Protein AF-A0A835BWL3-F1 (afdb_monomer)

Sequence (159 aa):
MEDWDNRQETSFDAGKELIVGREEIKKRMAYSIESMPEKIVILPIYGIGGIGKTTFARLLYNDTELKYYSPVWVYVSPRFDLCKIGNSIISQLSGKENEANNDIELIKRCLTKLLSGKKILIVLDDLWENNAIRLEDLKAMLGPGDSIKTIVLVTTRSE

Organism: NCBI:txid1010633

Mean predicted aligned error: 8.28 Å

Radius of gyration: 17.1 Å; Cα contacts (8 Å, |Δi|>4): 222; chains: 1; bounding box: 34×44×62 Å

Secondary structure (DSSP, 8-state):
-------------------TTTHHHHHHHHHHHHH---SEEEEEEE--TTS-HHHHHHHHHT-GGGTTSEEEEEE--SS--HHHHHHHHHHHHHTS--PPP--HHHHHHHHHHHHTTSEEEEEEES-----HHHHHHHHHHT--TT-SEEEEEEEES--

Nearest PDB structures (foldseek):
  6j5t-assembly1_G  TM=8.552E-01  e=1.806E-08  Arabidopsis thaliana
  8bv0-assembly2_C  TM=8.431E-01  e=1.605E-07  Solanum lycopersicum
  8xuq-assembly1_G  TM=7.602E-01  e=5.403E-07  Solanum lycopersicum
  2qby-assembly1_A  TM=6.676E-01  e=8.873E-04  Saccharolobus solfataricus
  1oft-assembly1_A  TM=3.923E-01  e=2.351E-02  Pseudomonas aeruginosa

Solvent-accessible surface area (backbone atoms only — not comparable to full-atom values): 9555 Å² total; per-residue (Å²): 135,86,87,87,86,76,80,79,78,78,80,74,74,90,64,84,80,81,58,84,83,48,57,64,57,48,53,52,48,54,52,52,60,70,71,46,88,61,42,61,45,79,44,80,41,58,44,67,88,89,74,48,50,68,57,50,52,50,52,54,74,71,27,78,91,50,65,78,36,54,75,40,82,41,79,42,55,87,70,80,50,70,41,61,52,47,44,53,50,48,26,64,77,68,76,40,95,66,83,83,57,84,52,59,67,61,45,33,58,50,42,40,64,70,40,39,76,31,38,36,33,37,34,39,39,55,47,75,82,78,56,64,68,63,52,48,50,50,51,60,51,66,42,48,75,60,28,65,31,37,39,36,40,32,23,26,68,61,133

pLDDT: mean 84.14, std 18.88, range [29.33, 98.06]

InterPro domains:
  IPR002182 NB-ARC [PF00931] (39-159)
  IPR027417 P-loop containing nucleoside triphosphate hydrolase [G3DSA:3.40.50.300] (5-159)
  IPR027417 P-loop containing nucleoside triphosphate hydrolase [SSF52540] (7-158)

Structure (mmCIF, N/CA/C/O backbone):
data_AF-A0A835BWL3-F1
#
_entry.id   AF-A0A835BWL3-F1
#
loop_
_atom_site.group_PDB
_atom_site.id
_atom_site.type_symbol
_atom_site.label_atom_id
_atom_site.label_alt_id
_atom_site.label_comp_id
_atom_site.label_asym_id
_atom_site.label_entity_id
_atom_site.label_seq_id
_atom_site.pdbx_PDB_ins_code
_atom_site.Cartn_x
_atom_site.Cartn_y
_atom_site.Cartn_z
_atom_site.occupancy
_atom_site.B_iso_or_equiv
_atom_site.auth_seq_id
_atom_site.auth_comp_id
_atom_site.auth_asym_id
_atom_site.auth_atom_id
_atom_site.pdbx_PDB_model_num
ATOM 1 N N . MET A 1 1 ? -17.928 -1.243 -45.353 1.00 36.25 1 MET A N 1
ATOM 2 C CA . MET A 1 1 ? -16.469 -1.418 -45.199 1.00 36.25 1 MET A CA 1
ATOM 3 C C . MET A 1 1 ? -16.230 -1.371 -43.706 1.00 36.25 1 MET A C 1
ATOM 5 O O . MET A 1 1 ? -16.707 -0.436 -43.083 1.00 36.25 1 MET A O 1
ATOM 9 N N . GLU A 1 2 ? -15.739 -2.481 -43.175 1.00 35.09 2 GLU A N 1
ATOM 10 C CA . GLU A 1 2 ? -16.223 -3.159 -41.964 1.00 35.09 2 GLU A CA 1
ATOM 11 C C . GLU A 1 2 ? -15.962 -2.471 -40.616 1.00 35.09 2 GLU A C 1
ATOM 13 O O . GLU A 1 2 ? -14.934 -1.827 -40.402 1.00 35.09 2 GLU A O 1
ATOM 18 N N . ASP A 1 3 ? -16.938 -2.690 -39.730 1.00 31.97 3 ASP A N 1
ATOM 19 C CA . ASP A 1 3 ? -17.020 -2.343 -38.315 1.00 31.97 3 ASP A CA 1
ATOM 20 C C . ASP A 1 3 ? -15.885 -2.957 -37.479 1.00 31.97 3 ASP A C 1
ATOM 22 O O . ASP A 1 3 ? -15.602 -4.151 -37.565 1.00 31.97 3 ASP A O 1
ATOM 26 N N . TRP A 1 4 ? -15.283 -2.146 -36.606 1.00 29.95 4 TRP A N 1
ATOM 27 C CA . TRP A 1 4 ? -14.336 -2.578 -35.567 1.00 29.95 4 TRP A CA 1
ATOM 28 C C . TRP A 1 4 ? -14.900 -2.320 -34.169 1.00 29.95 4 TRP A C 1
ATOM 30 O O . TRP A 1 4 ? -14.252 -1.708 -33.319 1.00 29.95 4 TRP A O 1
ATOM 40 N N . ASP A 1 5 ? -16.112 -2.816 -33.927 1.00 39.12 5 ASP A N 1
ATOM 41 C CA . ASP A 1 5 ? -16.672 -2.910 -32.583 1.00 39.12 5 ASP A CA 1
ATOM 42 C C . ASP A 1 5 ? -16.603 -4.367 -32.114 1.00 39.12 5 ASP A C 1
ATOM 44 O O . ASP A 1 5 ? -17.475 -5.188 -32.390 1.00 39.12 5 ASP A O 1
ATOM 48 N N . ASN A 1 6 ? -15.489 -4.722 -31.470 1.00 36.06 6 ASN A N 1
ATOM 49 C CA . ASN A 1 6 ? -15.385 -5.956 -30.693 1.00 36.06 6 ASN A CA 1
ATOM 50 C C . ASN A 1 6 ? -14.318 -5.813 -29.600 1.00 36.06 6 ASN A C 1
ATOM 52 O O . ASN A 1 6 ? -13.288 -6.491 -29.596 1.00 36.06 6 ASN A O 1
ATOM 56 N N . ARG A 1 7 ? -14.541 -4.891 -28.657 1.00 37.19 7 ARG A N 1
ATOM 57 C CA . ARG A 1 7 ? -13.909 -5.012 -27.341 1.00 37.19 7 ARG A CA 1
ATOM 58 C C . ARG A 1 7 ? -14.751 -5.993 -26.543 1.00 37.19 7 ARG A C 1
ATOM 60 O O . ARG A 1 7 ? -15.814 -5.639 -26.054 1.00 37.19 7 ARG A O 1
ATOM 67 N N . GLN A 1 8 ? -14.269 -7.230 -26.459 1.00 34.16 8 GLN A N 1
ATOM 68 C CA . GLN A 1 8 ? -14.849 -8.237 -25.584 1.00 34.16 8 GLN A CA 1
ATOM 69 C C . GLN A 1 8 ? -14.890 -7.698 -24.151 1.00 34.16 8 GLN A C 1
ATOM 71 O O . GLN A 1 8 ? -13.860 -7.541 -23.494 1.00 34.16 8 GLN A O 1
ATOM 76 N N . GLU A 1 9 ? -16.102 -7.422 -23.680 1.00 34.16 9 GLU A N 1
ATOM 77 C CA . GLU A 1 9 ? -16.431 -7.388 -22.267 1.00 34.16 9 GLU A CA 1
ATOM 78 C C . GLU A 1 9 ? -16.178 -8.789 -21.711 1.00 34.16 9 GLU A C 1
ATOM 80 O O . GLU A 1 9 ? -16.999 -9.697 -21.829 1.00 34.16 9 GLU A O 1
ATOM 85 N N . THR A 1 10 ? -15.011 -9.004 -21.111 1.00 30.62 10 THR A N 1
ATOM 86 C CA . THR A 1 10 ? -14.840 -10.149 -20.224 1.00 30.62 10 THR A CA 1
ATOM 87 C C . THR A 1 10 ? -15.595 -9.833 -18.940 1.00 30.62 10 THR A C 1
ATOM 89 O O . THR A 1 10 ? -15.037 -9.235 -18.018 1.00 30.62 10 THR A O 1
ATOM 92 N N . SER A 1 11 ? -16.873 -10.214 -18.879 1.00 31.91 11 SER A N 1
ATOM 93 C CA . SER A 1 11 ? -17.578 -10.348 -17.608 1.00 31.91 11 SER A CA 1
ATOM 94 C C . SER A 1 11 ? -16.918 -11.502 -16.847 1.00 31.91 11 SER A C 1
ATOM 96 O O . SER A 1 11 ? -17.223 -12.674 -17.068 1.00 31.91 11 SER A O 1
ATOM 98 N N . PHE A 1 12 ? -15.927 -11.187 -16.017 1.00 31.59 12 PHE A N 1
ATOM 99 C CA . PHE A 1 12 ? -15.296 -12.180 -15.162 1.00 31.59 12 PHE A CA 1
ATOM 100 C C . PHE A 1 12 ? -16.178 -12.331 -13.928 1.00 31.59 12 PHE A C 1
ATOM 102 O O . PHE A 1 12 ? -16.195 -11.472 -13.047 1.00 31.59 12 PHE A O 1
ATOM 109 N N . ASP A 1 13 ? -16.984 -13.388 -13.945 1.00 31.14 13 ASP A N 1
ATOM 110 C CA . ASP A 1 13 ? -17.858 -13.766 -12.849 1.00 31.14 13 ASP A CA 1
ATOM 111 C C . ASP A 1 13 ? -17.050 -13.856 -11.546 1.00 31.14 13 ASP A C 1
ATOM 113 O O . ASP A 1 13 ? -15.957 -14.430 -11.503 1.00 31.14 13 ASP A O 1
ATOM 117 N N . ALA A 1 14 ? -17.580 -13.245 -10.488 1.00 38.06 14 ALA A N 1
ATOM 118 C CA . ALA A 1 14 ? -16.972 -13.125 -9.169 1.00 38.06 14 ALA A CA 1
ATOM 119 C C . ALA A 1 14 ? -17.053 -14.456 -8.395 1.00 38.06 14 ALA A C 1
ATOM 121 O O . ALA A 1 14 ? -17.524 -14.524 -7.259 1.00 38.06 14 ALA A O 1
ATOM 122 N N . GLY A 1 15 ? -16.592 -15.538 -9.017 1.00 29.33 15 GLY A N 1
ATOM 123 C CA . GLY A 1 15 ? -16.384 -16.829 -8.386 1.00 29.33 15 GLY A CA 1
ATOM 124 C C . GLY A 1 15 ? -15.039 -16.825 -7.676 1.00 29.33 15 GLY A C 1
ATOM 125 O O . GLY A 1 15 ? -14.004 -16.628 -8.304 1.00 29.33 15 GLY A O 1
ATOM 126 N N . LYS A 1 16 ? -15.045 -17.031 -6.355 1.00 41.38 16 LYS A N 1
ATOM 127 C CA . LYS A 1 16 ? -13.843 -17.234 -5.533 1.00 41.38 16 LYS A CA 1
ATOM 128 C C . LYS A 1 16 ? -12.872 -18.183 -6.250 1.00 41.38 16 LYS A C 1
ATOM 130 O O . LYS A 1 16 ? -13.125 -19.385 -6.300 1.00 41.38 16 LYS A O 1
ATOM 135 N N . GLU A 1 17 ? -11.773 -17.656 -6.786 1.00 45.12 17 GLU A N 1
ATOM 136 C CA . GLU A 1 17 ? -10.687 -18.471 -7.331 1.00 45.12 17 GLU A CA 1
ATOM 137 C C . GLU A 1 17 ? -10.105 -19.308 -6.186 1.00 45.12 17 GLU A C 1
ATOM 139 O O . GLU A 1 17 ? -9.358 -18.815 -5.339 1.00 45.12 17 GLU A O 1
ATOM 144 N N . LEU A 1 18 ? -10.488 -20.583 -6.112 1.00 40.31 18 LEU A N 1
ATOM 145 C CA . LEU A 1 18 ? -9.933 -21.526 -5.150 1.00 40.31 18 LEU A CA 1
ATOM 146 C C . LEU A 1 18 ? -8.520 -21.908 -5.605 1.00 40.31 18 LEU A C 1
ATOM 148 O O . LEU A 1 18 ? -8.330 -22.860 -6.360 1.00 40.31 18 LEU A O 1
ATOM 152 N N . ILE A 1 19 ? -7.513 -21.165 -5.149 1.00 57.88 19 ILE A N 1
ATOM 153 C CA . ILE A 1 19 ? -6.111 -21.472 -5.451 1.00 57.88 19 ILE A CA 1
ATOM 154 C C . ILE A 1 19 ? -5.591 -22.470 -4.420 1.00 57.88 19 ILE A C 1
ATOM 156 O O . ILE A 1 19 ? -5.014 -22.119 -3.386 1.00 57.88 19 ILE A O 1
ATOM 160 N N . VAL A 1 20 ? -5.831 -23.747 -4.708 1.00 52.91 20 VAL A N 1
ATOM 161 C CA . VAL A 1 20 ? -5.396 -24.878 -3.881 1.00 52.91 20 VAL A CA 1
ATOM 162 C C . VAL A 1 20 ? -3.879 -24.798 -3.639 1.00 52.91 20 VAL A C 1
ATOM 164 O O . VAL A 1 20 ? -3.096 -24.595 -4.564 1.00 52.91 20 VAL A O 1
ATOM 167 N N . GLY A 1 21 ? -3.459 -24.914 -2.374 1.00 65.69 21 GLY A N 1
ATOM 168 C CA . GLY A 1 21 ? -2.051 -24.870 -1.948 1.00 65.69 21 GLY A CA 1
ATOM 169 C C . GLY A 1 21 ? -1.520 -23.489 -1.538 1.00 65.69 21 GLY A C 1
ATOM 170 O O . GLY A 1 21 ? -0.566 -23.420 -0.767 1.00 65.69 21 GLY A O 1
ATOM 171 N N . ARG A 1 22 ? -2.152 -22.384 -1.962 1.00 74.06 22 ARG A N 1
ATOM 172 C CA . ARG A 1 22 ? -1.759 -21.025 -1.524 1.00 74.06 22 ARG A CA 1
ATOM 173 C C . ARG A 1 22 ? -2.509 -20.530 -0.290 1.00 74.06 22 ARG A C 1
ATOM 175 O O . ARG A 1 22 ? -2.070 -19.571 0.338 1.00 74.06 22 ARG A O 1
ATOM 182 N N . GLU A 1 23 ? -3.579 -21.216 0.096 1.00 79.25 23 GLU A N 1
ATOM 183 C CA . GLU A 1 23 ? -4.382 -20.889 1.279 1.00 79.25 23 GLU A CA 1
ATOM 184 C C . GLU A 1 23 ? -3.591 -20.983 2.592 1.00 79.25 23 GLU A C 1
ATOM 186 O O . GLU A 1 23 ? -3.715 -20.112 3.448 1.00 79.25 23 GLU A O 1
ATOM 191 N N . GLU A 1 24 ? -2.739 -22.000 2.738 1.00 79.81 24 GLU A N 1
ATOM 192 C CA . GLU A 1 24 ? -1.873 -22.178 3.913 1.00 79.81 24 GLU A CA 1
ATOM 193 C C . GLU A 1 24 ? -0.876 -21.013 4.041 1.00 79.81 24 GLU A C 1
ATOM 195 O O . GLU A 1 24 ? -0.727 -20.420 5.109 1.00 79.81 24 GLU A O 1
ATOM 200 N N . ILE A 1 25 ? -0.227 -20.651 2.927 1.00 83.12 25 ILE A N 1
ATOM 201 C CA . ILE A 1 25 ? 0.741 -19.547 2.863 1.00 83.12 25 ILE A CA 1
ATOM 202 C C . ILE A 1 25 ? 0.041 -18.228 3.184 1.00 83.12 25 ILE A C 1
ATOM 204 O O . ILE A 1 25 ? 0.508 -17.475 4.035 1.00 83.12 25 ILE A O 1
ATOM 208 N N . LYS A 1 26 ? -1.111 -17.976 2.556 1.00 87.06 26 LYS A N 1
ATOM 209 C CA . LYS A 1 26 ? -1.937 -16.792 2.795 1.00 87.06 26 LYS A CA 1
ATOM 210 C C . LYS A 1 26 ? -2.313 -16.653 4.274 1.00 87.06 26 LYS A C 1
ATOM 212 O O . LYS A 1 26 ? -2.082 -15.592 4.845 1.00 87.06 26 LYS A O 1
ATOM 217 N N . LYS A 1 27 ? -2.826 -17.717 4.907 1.00 85.31 27 LYS A N 1
ATOM 218 C CA . LYS A 1 27 ? -3.192 -17.714 6.337 1.00 85.31 27 LYS A CA 1
ATOM 219 C C . LYS A 1 27 ? -1.999 -17.402 7.235 1.00 85.31 27 LYS A C 1
ATOM 221 O O . LYS A 1 27 ? -2.110 -16.568 8.129 1.00 85.31 27 LYS A O 1
ATOM 226 N N . ARG A 1 28 ? -0.850 -18.039 6.982 1.00 84.81 28 ARG A N 1
ATOM 227 C CA . ARG A 1 28 ? 0.384 -17.771 7.737 1.00 84.81 28 ARG A CA 1
ATOM 228 C C . ARG A 1 28 ? 0.825 -16.322 7.580 1.00 84.81 28 ARG A C 1
ATOM 230 O O . ARG A 1 28 ? 1.134 -15.689 8.580 1.00 84.81 28 ARG A O 1
ATOM 237 N N . MET A 1 29 ? 0.802 -15.786 6.359 1.00 86.31 29 MET A N 1
ATOM 238 C CA . MET A 1 29 ? 1.164 -14.389 6.115 1.00 86.31 29 MET A CA 1
ATOM 239 C C . MET A 1 29 ? 0.209 -13.426 6.816 1.00 86.31 29 MET A C 1
ATOM 241 O O . MET A 1 29 ? 0.684 -12.551 7.527 1.00 86.31 29 MET A O 1
ATOM 245 N N . ALA A 1 30 ? -1.109 -13.604 6.687 1.00 85.31 30 ALA A N 1
ATOM 246 C CA . ALA A 1 30 ? -2.090 -12.746 7.353 1.00 85.31 30 ALA A CA 1
ATOM 247 C C . ALA A 1 30 ? -1.897 -12.733 8.879 1.00 85.31 30 ALA A C 1
ATOM 249 O O . ALA A 1 30 ? -1.826 -11.666 9.488 1.00 85.31 30 ALA A O 1
ATOM 250 N N . TYR A 1 31 ? -1.706 -13.910 9.483 1.00 85.44 31 TYR A N 1
ATOM 251 C CA . TYR A 1 31 ? -1.429 -14.030 10.912 1.00 85.44 31 TYR A CA 1
ATOM 252 C C . TYR A 1 31 ? -0.109 -13.353 11.316 1.00 85.44 31 TYR A C 1
ATOM 254 O O . TYR A 1 31 ? -0.073 -12.570 12.266 1.00 85.44 31 TYR A O 1
ATOM 262 N N . SER A 1 32 ? 0.978 -13.615 10.580 1.00 85.44 32 SER A N 1
ATOM 263 C CA . SER A 1 32 ? 2.280 -12.996 10.840 1.00 85.44 32 SER A CA 1
ATOM 264 C C . SER A 1 32 ? 2.207 -11.474 10.749 1.00 85.44 32 SER A C 1
ATOM 266 O O . SER A 1 32 ? 2.716 -10.794 11.640 1.00 85.44 32 SER A O 1
ATOM 268 N N . ILE A 1 33 ? 1.518 -10.940 9.737 1.00 85.12 33 ILE A N 1
ATOM 269 C CA . ILE A 1 33 ? 1.320 -9.499 9.579 1.00 85.12 33 ILE A CA 1
ATOM 270 C C . ILE A 1 33 ? 0.560 -8.927 10.768 1.00 85.12 33 ILE A C 1
ATOM 272 O O . ILE A 1 33 ? 1.000 -7.920 11.314 1.00 85.12 33 ILE A O 1
ATOM 276 N N . GLU A 1 34 ? -0.540 -9.544 11.211 1.00 82.69 34 GLU A N 1
ATOM 277 C CA . GLU A 1 34 ? -1.285 -9.047 12.376 1.00 82.69 34 GLU A CA 1
ATOM 278 C C . GLU A 1 34 ? -0.418 -9.022 13.638 1.00 82.69 34 GLU A C 1
ATOM 280 O O . GLU A 1 34 ? -0.475 -8.044 14.385 1.00 82.69 34 GLU A O 1
ATOM 285 N N . SER A 1 35 ? 0.428 -10.036 13.832 1.00 86.81 35 SER A N 1
ATOM 286 C CA . SER A 1 35 ? 1.284 -10.168 15.017 1.00 86.81 35 SER A CA 1
ATOM 287 C C . SER A 1 35 ? 2.465 -9.188 15.079 1.00 86.81 35 SER A C 1
ATOM 289 O O . SER A 1 35 ? 3.029 -8.986 16.153 1.00 86.81 35 SER A O 1
ATOM 291 N N . MET A 1 36 ? 2.837 -8.569 13.953 1.00 88.12 36 MET A N 1
ATOM 292 C CA . MET A 1 36 ? 3.935 -7.600 13.894 1.00 88.12 36 MET A CA 1
ATOM 293 C C . MET A 1 36 ? 3.631 -6.339 14.730 1.00 88.12 36 MET A C 1
ATOM 295 O O . MET A 1 36 ? 2.555 -5.750 14.556 1.00 88.12 36 MET A O 1
ATOM 299 N N . PRO A 1 37 ? 4.545 -5.895 15.617 1.00 87.81 37 PRO A N 1
ATOM 300 C CA . PRO A 1 37 ? 4.356 -4.689 16.427 1.00 87.81 37 PRO A CA 1
ATOM 301 C C . PRO A 1 37 ? 4.444 -3.391 15.610 1.00 87.81 37 PRO A C 1
ATOM 303 O O . PRO A 1 37 ? 4.020 -2.333 16.079 1.00 87.81 37 PRO A O 1
ATOM 306 N N . GLU A 1 38 ? 5.000 -3.444 14.400 1.00 89.31 38 GLU A N 1
ATOM 307 C CA . GLU A 1 38 ? 5.156 -2.291 13.529 1.00 89.31 38 GLU A CA 1
ATOM 308 C C . GLU A 1 38 ? 3.798 -1.742 13.072 1.00 89.31 38 GLU A C 1
ATOM 310 O O . GLU A 1 38 ? 2.921 -2.463 12.586 1.00 89.31 38 GLU A O 1
ATOM 315 N N . LYS A 1 39 ? 3.648 -0.415 13.159 1.00 90.31 39 LYS A N 1
ATOM 316 C CA . LYS A 1 39 ? 2.479 0.288 12.613 1.00 90.31 39 LYS A CA 1
ATOM 317 C C . LYS A 1 39 ? 2.430 0.254 11.090 1.00 90.31 39 LYS A C 1
ATOM 319 O O . LYS A 1 39 ? 1.346 0.369 10.531 1.00 90.31 39 LYS A O 1
ATOM 324 N N . ILE A 1 40 ? 3.580 0.144 10.426 1.00 90.50 40 ILE A N 1
ATOM 325 C CA . ILE A 1 40 ? 3.673 0.021 8.973 1.00 90.50 40 ILE A CA 1
ATOM 326 C C . ILE A 1 40 ? 4.451 -1.241 8.617 1.00 90.50 40 ILE A C 1
ATOM 328 O O . ILE A 1 40 ? 5.588 -1.414 9.047 1.00 90.50 40 ILE A O 1
ATOM 332 N N . VAL A 1 41 ? 3.832 -2.111 7.825 1.00 92.19 41 VAL A N 1
ATOM 333 C CA . VAL A 1 41 ? 4.431 -3.357 7.342 1.00 92.19 41 VAL A CA 1
ATOM 334 C C . VAL A 1 41 ? 4.423 -3.317 5.820 1.00 92.19 41 VAL A C 1
ATOM 336 O O . VAL A 1 41 ? 3.358 -3.226 5.216 1.00 92.19 41 VAL A O 1
ATOM 339 N N . ILE A 1 42 ? 5.600 -3.375 5.197 1.00 92.25 42 ILE A N 1
ATOM 340 C CA . ILE A 1 42 ? 5.746 -3.428 3.737 1.00 92.25 42 ILE A CA 1
ATOM 341 C C . ILE A 1 42 ? 6.175 -4.843 3.360 1.00 92.25 42 ILE A C 1
ATOM 343 O O . ILE A 1 42 ? 7.192 -5.330 3.849 1.00 92.25 42 ILE A O 1
ATOM 347 N N . LEU A 1 43 ? 5.402 -5.496 2.496 1.00 92.19 43 LEU A N 1
ATOM 348 C CA . LEU A 1 43 ? 5.635 -6.864 2.053 1.00 92.19 43 LEU A CA 1
ATOM 349 C C . LEU A 1 43 ? 5.778 -6.929 0.534 1.00 92.19 43 LEU A C 1
ATOM 351 O O . LEU A 1 43 ? 4.772 -6.848 -0.180 1.00 92.19 43 LEU A O 1
ATOM 355 N N . PRO A 1 44 ? 7.003 -7.116 0.023 1.00 91.81 44 PRO A N 1
ATOM 356 C CA . PRO A 1 44 ? 7.202 -7.415 -1.380 1.00 91.81 44 PRO A CA 1
ATOM 357 C C . PRO A 1 44 ? 6.795 -8.864 -1.690 1.00 91.81 44 PRO A C 1
ATOM 359 O O . PRO A 1 44 ? 7.194 -9.816 -1.025 1.00 91.81 44 PRO A O 1
ATOM 362 N N . ILE A 1 45 ? 6.010 -9.025 -2.748 1.00 92.25 45 ILE A N 1
ATOM 363 C CA . ILE A 1 45 ? 5.681 -10.273 -3.427 1.00 92.25 45 ILE A CA 1
ATOM 364 C C . ILE A 1 45 ? 6.390 -10.185 -4.777 1.00 92.25 45 ILE A C 1
ATOM 366 O O . ILE A 1 45 ? 5.868 -9.595 -5.727 1.00 92.25 45 ILE A O 1
ATOM 370 N N . TYR A 1 46 ? 7.596 -10.737 -4.853 1.00 91.06 46 TYR A N 1
ATOM 371 C CA . TYR A 1 46 ? 8.418 -10.710 -6.058 1.00 91.06 46 TYR A CA 1
ATOM 372 C C . TYR A 1 46 ? 8.479 -12.076 -6.745 1.00 91.06 46 TYR A C 1
ATOM 374 O O . TYR A 1 46 ? 8.043 -13.097 -6.211 1.00 91.06 46 TYR A O 1
ATOM 382 N N . GLY A 1 47 ? 8.946 -12.088 -7.992 1.00 89.44 47 GLY A N 1
ATOM 383 C CA . GLY A 1 47 ? 9.098 -13.305 -8.784 1.00 89.44 47 GLY A CA 1
ATOM 384 C C . GLY A 1 47 ? 8.882 -13.085 -10.275 1.00 89.44 47 GLY A C 1
ATOM 385 O O . GLY A 1 47 ? 8.440 -12.023 -10.724 1.00 89.44 47 GLY A O 1
ATOM 386 N N . ILE A 1 48 ? 9.148 -14.125 -11.059 1.00 90.12 48 ILE A N 1
ATOM 387 C CA . ILE A 1 48 ? 9.073 -14.081 -12.523 1.00 90.12 48 ILE A CA 1
ATOM 388 C C . ILE A 1 48 ? 7.671 -13.714 -13.049 1.00 90.12 48 ILE A C 1
ATOM 390 O O . ILE A 1 48 ? 6.653 -13.796 -12.349 1.00 90.12 48 ILE A O 1
ATOM 394 N N . GLY A 1 49 ? 7.604 -13.265 -14.303 1.00 88.56 49 GLY A N 1
ATOM 395 C CA . GLY A 1 49 ? 6.334 -13.027 -14.995 1.00 88.56 49 GLY A CA 1
ATOM 396 C C . GLY A 1 49 ? 5.474 -14.296 -15.046 1.00 88.56 49 GLY A C 1
ATOM 397 O O . GLY A 1 49 ? 6.000 -15.396 -15.164 1.00 88.56 49 GLY A O 1
ATOM 398 N N . GLY A 1 50 ? 4.153 -14.154 -14.914 1.00 87.50 50 GLY A N 1
ATOM 399 C CA . GLY A 1 50 ? 3.218 -15.286 -15.001 1.00 87.50 50 GLY A CA 1
ATOM 400 C C . GLY A 1 50 ? 3.114 -16.180 -13.756 1.00 87.50 50 GLY A C 1
ATOM 401 O O . GLY A 1 50 ? 2.229 -17.022 -13.705 1.00 87.50 50 GLY A O 1
ATOM 402 N N . ILE A 1 51 ? 3.923 -15.970 -12.708 1.00 89.50 51 ILE A N 1
ATOM 403 C CA . ILE A 1 51 ? 3.886 -16.806 -11.485 1.00 89.50 51 ILE A CA 1
ATOM 404 C C . ILE A 1 51 ? 2.650 -16.563 -10.587 1.00 89.50 51 ILE A C 1
ATOM 406 O O . ILE A 1 51 ? 2.450 -17.242 -9.579 1.00 89.50 51 ILE A O 1
ATOM 410 N N . GLY A 1 52 ? 1.809 -15.578 -10.923 1.00 91.75 52 GLY A N 1
ATOM 411 C CA . GLY A 1 52 ? 0.576 -15.268 -10.189 1.00 91.75 52 GLY A CA 1
ATOM 412 C C . GLY A 1 52 ? 0.771 -14.434 -8.916 1.00 91.75 52 GLY A C 1
ATOM 413 O O . GLY A 1 52 ? 0.109 -14.701 -7.916 1.00 91.75 52 GLY A O 1
ATOM 414 N N . LYS A 1 53 ? 1.678 -13.445 -8.921 1.00 94.31 53 LYS A N 1
ATOM 415 C CA . LYS A 1 53 ? 1.895 -12.511 -7.790 1.00 94.31 53 LYS A CA 1
ATOM 416 C C . LYS A 1 53 ? 0.664 -11.653 -7.512 1.00 94.31 53 LYS A C 1
ATOM 418 O O . LYS A 1 53 ? 0.161 -11.649 -6.398 1.00 94.31 53 LYS A O 1
ATOM 423 N N . THR A 1 54 ? 0.148 -11.002 -8.555 1.00 94.38 54 THR A N 1
ATOM 424 C CA . THR A 1 54 ? -1.101 -10.230 -8.534 1.00 94.38 54 THR A CA 1
ATOM 425 C C . THR A 1 54 ? -2.264 -11.082 -8.033 1.00 94.38 54 THR A C 1
ATOM 427 O O . THR A 1 54 ? -3.034 -10.651 -7.181 1.00 94.38 54 THR A O 1
ATOM 430 N N . THR A 1 55 ? -2.338 -12.341 -8.472 1.00 93.88 55 THR A N 1
ATOM 431 C CA . THR A 1 55 ? -3.338 -13.293 -7.985 1.00 93.88 55 THR A CA 1
ATOM 432 C C . THR A 1 55 ? -3.186 -13.568 -6.488 1.00 93.88 55 THR A C 1
ATOM 434 O O . THR A 1 55 ? -4.165 -13.546 -5.753 1.00 93.88 55 THR A O 1
ATOM 437 N N . PHE A 1 56 ? -1.960 -13.766 -5.998 1.00 92.75 56 PHE A N 1
ATOM 438 C CA . PHE A 1 56 ? -1.714 -13.965 -4.569 1.00 92.75 56 PHE A CA 1
ATOM 439 C C . PHE A 1 56 ? -2.027 -12.714 -3.731 1.00 92.75 56 PHE A C 1
ATOM 441 O O . PHE A 1 56 ? -2.663 -12.824 -2.685 1.00 92.75 56 PHE A O 1
ATOM 448 N N . ALA A 1 57 ? -1.673 -11.520 -4.213 1.00 94.25 57 ALA A N 1
ATOM 449 C CA . ALA A 1 57 ? -2.053 -10.265 -3.567 1.00 94.25 57 ALA A CA 1
ATOM 450 C C . ALA A 1 57 ? -3.583 -10.106 -3.497 1.00 94.25 57 ALA A C 1
ATOM 452 O O . ALA A 1 57 ? -4.109 -9.659 -2.481 1.00 94.25 57 ALA A O 1
ATOM 453 N N . ARG A 1 58 ? -4.315 -10.554 -4.527 1.00 94.12 58 ARG A N 1
ATOM 454 C CA . ARG A 1 58 ? -5.787 -10.562 -4.551 1.00 94.12 58 ARG A CA 1
ATOM 455 C C . ARG A 1 58 ? -6.396 -11.525 -3.536 1.00 94.12 58 ARG A C 1
ATOM 457 O O . ARG A 1 58 ? -7.443 -11.217 -2.970 1.00 94.12 58 ARG A O 1
ATOM 464 N N . LEU A 1 59 ? -5.744 -12.655 -3.269 1.00 91.69 59 LEU A N 1
ATOM 465 C CA . LEU A 1 59 ? -6.169 -13.558 -2.201 1.00 91.69 59 LEU A CA 1
ATOM 466 C C . LEU A 1 59 ? -6.046 -12.903 -0.820 1.00 91.69 59 LEU A C 1
ATOM 468 O O . LEU A 1 59 ? -6.964 -13.03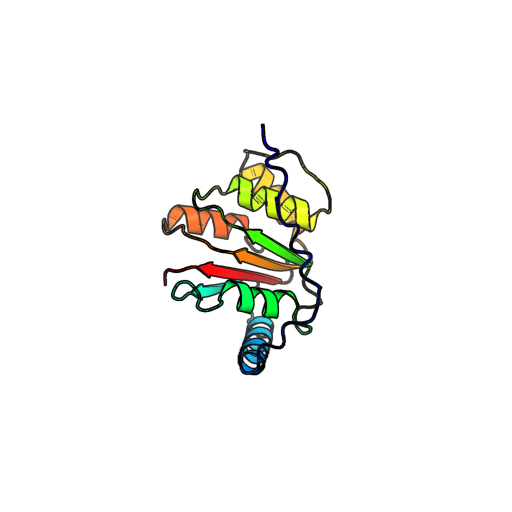2 -0.019 1.00 91.69 59 LEU A O 1
ATOM 472 N N . LEU A 1 60 ? -4.944 -12.191 -0.554 1.00 91.38 60 LEU A N 1
ATOM 473 C CA . LEU A 1 60 ? -4.754 -11.449 0.699 1.00 91.38 60 LEU A CA 1
ATOM 474 C C . LEU A 1 60 ? -5.724 -10.266 0.813 1.00 91.38 60 LEU A C 1
ATOM 476 O O . LEU A 1 60 ? -6.316 -10.059 1.865 1.00 91.38 60 LEU A O 1
ATOM 480 N N . TYR A 1 61 ? -5.933 -9.527 -0.278 1.00 92.12 61 TYR A N 1
ATOM 481 C CA . TYR A 1 61 ? -6.864 -8.396 -0.337 1.00 92.12 61 TYR A CA 1
ATOM 482 C C . TYR A 1 61 ? -8.296 -8.780 0.061 1.00 92.12 61 TYR A C 1
ATOM 484 O O . TYR A 1 61 ? -8.984 -8.005 0.717 1.00 92.12 61 TYR A O 1
ATOM 492 N N . ASN A 1 62 ? -8.726 -9.990 -0.303 1.00 89.94 62 ASN A N 1
ATOM 493 C CA . ASN A 1 62 ? -10.055 -10.520 0.004 1.00 89.94 62 ASN A CA 1
ATOM 494 C C . ASN A 1 62 ? -10.078 -1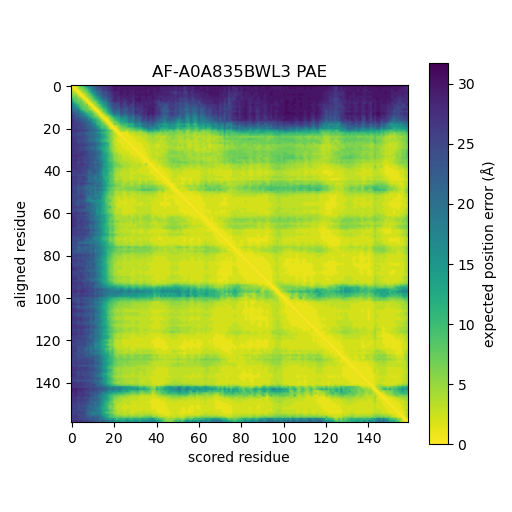1.437 1.243 1.00 89.94 62 ASN A C 1
ATOM 496 O O . ASN A 1 62 ? -11.063 -12.149 1.458 1.00 89.94 62 ASN A O 1
ATOM 500 N N . ASP A 1 63 ? -8.999 -11.485 2.029 1.00 88.00 63 ASP A N 1
ATOM 501 C CA . ASP A 1 63 ? -8.889 -12.427 3.137 1.00 88.00 63 ASP A CA 1
ATOM 502 C C . ASP A 1 63 ? -9.734 -12.018 4.353 1.00 88.00 63 ASP A C 1
ATOM 504 O O . ASP A 1 63 ? -9.824 -10.848 4.732 1.00 88.00 63 ASP A O 1
ATOM 508 N N . THR A 1 64 ? -10.344 -13.007 5.007 1.00 86.12 64 THR A N 1
ATOM 509 C CA . THR A 1 64 ? -11.216 -12.780 6.163 1.00 86.12 64 THR A CA 1
ATOM 510 C C . THR A 1 64 ? -10.473 -12.301 7.405 1.00 86.12 64 THR A C 1
ATOM 512 O O . THR A 1 64 ? -11.082 -11.611 8.220 1.00 86.12 64 THR A O 1
ATOM 515 N N . GLU A 1 65 ? -9.188 -12.627 7.562 1.00 85.44 65 GLU A N 1
ATOM 516 C CA . GLU A 1 65 ? -8.360 -12.113 8.662 1.00 85.44 65 GLU A CA 1
ATOM 517 C C . GLU A 1 65 ? -8.081 -10.612 8.488 1.00 85.44 65 GLU A C 1
ATOM 519 O O . GLU A 1 65 ? -7.967 -9.871 9.464 1.00 85.44 65 GLU A O 1
ATOM 524 N N . LEU A 1 66 ? -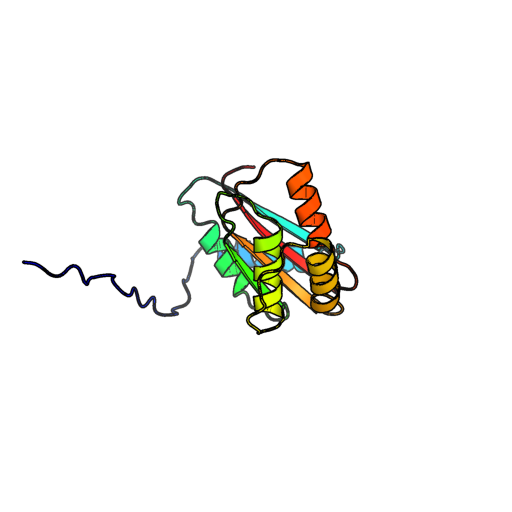8.064 -10.130 7.240 1.00 88.38 66 LEU A N 1
ATOM 525 C CA . LEU A 1 66 ? -7.838 -8.724 6.899 1.00 88.38 66 LEU A CA 1
ATOM 526 C C . LEU A 1 66 ? -9.139 -7.939 6.665 1.00 88.38 66 LEU A C 1
ATOM 528 O O . LEU A 1 66 ? -9.093 -6.763 6.315 1.00 88.38 66 LEU A O 1
ATOM 532 N N . LYS A 1 67 ? -10.312 -8.526 6.939 1.00 88.81 67 LYS A N 1
ATOM 533 C CA . LYS A 1 67 ? -11.629 -7.906 6.676 1.00 88.81 67 LYS A CA 1
ATOM 534 C C . LYS A 1 67 ? -11.883 -6.568 7.386 1.00 88.81 67 LYS A C 1
ATOM 536 O O . LYS A 1 67 ? -12.797 -5.844 7.011 1.00 88.81 67 LYS A O 1
ATOM 541 N N . TYR A 1 68 ? -11.132 -6.265 8.447 1.00 91.56 68 TYR A N 1
ATOM 542 C CA . TYR A 1 68 ? -11.248 -5.011 9.206 1.00 91.56 68 TYR A CA 1
ATOM 543 C C . TYR A 1 68 ? -10.324 -3.900 8.688 1.00 91.56 68 TYR A C 1
ATOM 545 O O . TYR A 1 68 ? -10.331 -2.795 9.231 1.00 91.56 68 TYR A O 1
ATOM 553 N N . TYR A 1 69 ? -9.516 -4.186 7.669 1.00 94.56 69 TYR A N 1
ATOM 554 C CA . TYR A 1 69 ? -8.710 -3.188 6.985 1.00 94.56 69 TYR A CA 1
ATOM 555 C C . TYR A 1 69 ? -9.551 -2.479 5.929 1.00 94.56 69 TYR A C 1
ATOM 557 O O . TYR A 1 69 ? -10.337 -3.114 5.236 1.00 94.56 69 TYR A O 1
ATOM 565 N N . SER A 1 70 ? -9.368 -1.167 5.773 1.00 95.00 70 SER A N 1
ATOM 566 C CA . SER A 1 70 ? -9.845 -0.453 4.585 1.00 95.00 70 SER A CA 1
ATOM 567 C C . SER A 1 70 ? -8.904 -0.772 3.423 1.00 95.00 70 SER A C 1
ATOM 569 O O . SER A 1 70 ? -7.729 -0.390 3.496 1.00 95.00 70 SER A O 1
ATOM 571 N N . PRO A 1 71 ? -9.366 -1.494 2.392 1.00 95.06 71 PRO A N 1
ATOM 572 C CA . PRO A 1 71 ? -8.479 -2.019 1.377 1.00 95.06 71 PRO A CA 1
ATOM 573 C C . PRO A 1 71 ? -8.422 -1.073 0.168 1.00 95.06 71 PRO A C 1
ATOM 575 O O . PRO A 1 71 ? -9.428 -0.513 -0.262 1.00 95.06 71 PRO A O 1
ATOM 578 N N . VAL A 1 72 ? -7.231 -0.895 -0.392 1.00 96.25 72 VAL A N 1
ATOM 579 C CA . VAL A 1 72 ? -6.942 -0.019 -1.532 1.00 96.25 72 VAL A CA 1
ATOM 580 C C . VAL A 1 72 ? -6.085 -0.791 -2.519 1.00 96.25 72 VAL A C 1
ATOM 582 O O . VAL A 1 72 ? -5.102 -1.414 -2.120 1.00 96.25 72 VAL A O 1
ATOM 585 N N . TRP A 1 73 ? -6.434 -0.747 -3.801 1.00 97.88 73 TRP A N 1
ATOM 586 C CA . TRP A 1 73 ? -5.662 -1.397 -4.857 1.00 97.88 73 TRP A CA 1
ATOM 587 C C . TRP A 1 73 ? -5.203 -0.374 -5.886 1.00 97.88 73 TRP A C 1
ATOM 589 O O . TRP A 1 73 ? -6.015 0.233 -6.582 1.00 97.88 73 TRP A O 1
ATOM 599 N N . VAL A 1 74 ? -3.893 -0.188 -6.007 1.00 97.50 74 VAL A N 1
ATOM 600 C CA . VAL A 1 74 ? -3.282 0.747 -6.949 1.00 97.50 74 VAL A CA 1
ATOM 601 C C . VAL A 1 74 ? -2.447 -0.041 -7.937 1.00 97.50 74 VAL A C 1
ATOM 603 O O . VAL A 1 74 ? -1.440 -0.639 -7.571 1.00 97.50 74 VAL A O 1
ATOM 606 N N . TYR A 1 75 ? -2.841 -0.005 -9.205 1.00 96.12 75 TYR A N 1
ATOM 607 C CA . TYR A 1 75 ? -1.944 -0.400 -10.281 1.00 96.12 75 TYR A CA 1
ATOM 608 C C . TYR A 1 75 ? -0.875 0.682 -10.464 1.00 96.12 75 TYR A C 1
ATOM 610 O O . TYR A 1 75 ? -1.202 1.847 -10.716 1.00 96.12 75 TYR A O 1
ATOM 618 N N . VAL A 1 76 ? 0.398 0.312 -10.334 1.00 95.12 76 VAL A N 1
ATOM 619 C CA . VAL A 1 76 ? 1.511 1.235 -10.534 1.00 95.12 76 VAL A CA 1
ATOM 620 C C . VAL A 1 76 ? 1.935 1.176 -11.993 1.00 95.12 76 VAL A C 1
ATOM 622 O O . VAL A 1 76 ? 2.425 0.170 -12.490 1.00 95.12 76 VAL A O 1
ATOM 625 N N . SER A 1 77 ? 1.740 2.280 -12.709 1.00 89.94 77 SER A N 1
ATOM 626 C CA . SER A 1 77 ? 2.144 2.327 -14.112 1.00 89.94 77 SER A CA 1
ATOM 627 C C . SER A 1 77 ? 3.672 2.214 -14.252 1.00 89.94 77 SER A C 1
ATOM 629 O O . SER A 1 77 ? 4.390 2.699 -13.371 1.00 89.94 77 SER A O 1
ATOM 631 N N . PRO A 1 78 ? 4.196 1.707 -15.387 1.00 89.06 78 PRO A N 1
ATOM 632 C CA . PRO A 1 78 ? 5.641 1.631 -15.627 1.00 89.06 78 PRO A CA 1
ATOM 633 C C . PRO A 1 78 ? 6.362 2.979 -15.486 1.00 89.06 78 PRO A C 1
ATOM 635 O O . PRO A 1 78 ? 7.541 3.038 -15.145 1.00 89.06 78 PRO A O 1
ATOM 638 N N . ARG A 1 79 ? 5.652 4.087 -15.738 1.00 93.12 79 ARG A N 1
ATOM 639 C CA . ARG A 1 79 ? 6.123 5.429 -15.399 1.00 93.12 79 ARG A CA 1
ATOM 640 C C . ARG A 1 79 ? 5.737 5.726 -13.955 1.00 93.12 79 ARG A C 1
ATOM 642 O O . ARG A 1 79 ? 4.609 6.136 -13.691 1.00 93.12 79 ARG A O 1
ATOM 649 N N . PHE A 1 80 ? 6.676 5.525 -13.035 1.00 94.44 80 PHE A N 1
ATOM 650 C CA . PHE A 1 80 ? 6.448 5.836 -11.628 1.00 94.44 80 PHE A CA 1
ATOM 651 C C . PHE A 1 80 ? 6.081 7.313 -11.458 1.00 94.44 80 PHE A C 1
ATOM 653 O O . PHE A 1 80 ? 6.782 8.202 -11.952 1.00 94.44 80 PHE A O 1
ATOM 660 N N . ASP A 1 81 ? 4.986 7.559 -10.751 1.00 95.69 81 ASP A N 1
ATOM 661 C CA . ASP A 1 81 ? 4.432 8.881 -10.496 1.00 95.69 81 ASP A CA 1
ATOM 662 C C . ASP A 1 81 ? 3.806 8.867 -9.102 1.00 95.69 81 ASP A C 1
ATOM 664 O O . ASP A 1 81 ? 2.763 8.251 -8.862 1.00 95.69 81 ASP A O 1
ATOM 668 N N . LEU A 1 82 ? 4.494 9.520 -8.169 1.00 96.06 82 LEU A N 1
ATOM 669 C CA . LEU A 1 82 ? 4.132 9.512 -6.761 1.00 96.06 82 LEU A CA 1
ATOM 670 C C . LEU A 1 82 ? 2.780 10.196 -6.516 1.00 96.06 82 LEU A C 1
ATOM 672 O O . LEU A 1 82 ? 1.975 9.705 -5.725 1.00 96.06 82 LEU A O 1
ATOM 676 N N . CYS A 1 83 ? 2.498 11.283 -7.239 1.00 96.12 83 CYS A N 1
ATOM 677 C CA . CYS A 1 83 ? 1.241 12.010 -7.117 1.00 96.12 83 CYS A CA 1
ATOM 678 C C . CYS A 1 83 ? 0.071 11.160 -7.619 1.00 96.12 83 CYS A C 1
ATOM 680 O O . CYS A 1 83 ? -0.971 11.104 -6.967 1.00 96.12 83 CYS A O 1
ATOM 682 N N . LYS A 1 84 ? 0.231 10.432 -8.731 1.00 96.12 84 LYS A N 1
ATOM 683 C CA . LYS A 1 84 ? -0.815 9.511 -9.217 1.00 96.12 84 LYS A CA 1
ATOM 684 C C . LYS A 1 84 ? -1.117 8.390 -8.232 1.00 96.12 84 LYS A C 1
ATOM 686 O O . LYS A 1 84 ? -2.290 8.098 -8.003 1.00 96.12 84 LYS A O 1
ATOM 691 N N . ILE A 1 85 ? -0.085 7.800 -7.627 1.00 97.12 85 ILE A N 1
ATOM 692 C CA . ILE A 1 85 ? -0.260 6.774 -6.591 1.00 97.12 85 ILE A CA 1
ATOM 693 C C . ILE A 1 85 ? -1.049 7.362 -5.415 1.00 97.12 85 ILE A C 1
ATOM 695 O O . ILE A 1 85 ? -2.082 6.816 -5.034 1.00 97.12 85 ILE A O 1
ATOM 699 N N . GLY A 1 86 ? -0.619 8.512 -4.886 1.00 96.44 86 GLY A N 1
ATOM 700 C CA . GLY A 1 86 ? -1.284 9.165 -3.759 1.00 96.44 86 G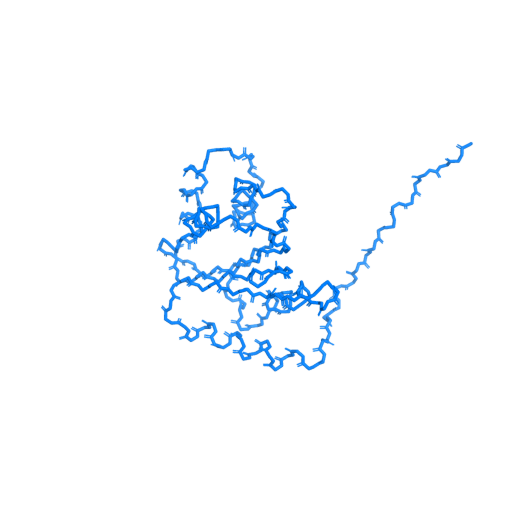LY A CA 1
ATOM 701 C C . GLY A 1 86 ? -2.743 9.535 -4.043 1.00 96.44 86 GLY A C 1
ATOM 702 O O . GLY A 1 86 ? -3.622 9.214 -3.246 1.00 96.44 86 GLY A O 1
ATOM 703 N N . ASN A 1 87 ? -3.030 10.135 -5.202 1.00 96.12 87 ASN A N 1
ATOM 704 C CA . ASN A 1 87 ? -4.399 10.478 -5.601 1.00 96.12 87 ASN A CA 1
ATOM 705 C C . ASN A 1 87 ? -5.292 9.236 -5.760 1.00 96.12 87 ASN A C 1
ATOM 707 O O . ASN A 1 87 ? -6.452 9.268 -5.351 1.00 96.12 87 ASN A O 1
ATOM 711 N N . SER A 1 88 ? -4.760 8.133 -6.302 1.00 95.94 88 SER A N 1
ATOM 712 C CA . SER A 1 88 ? -5.505 6.872 -6.421 1.00 95.94 88 SER A CA 1
ATOM 713 C C . SER A 1 88 ? -5.918 6.334 -5.049 1.00 95.94 88 SER A C 1
ATOM 715 O O . SER A 1 88 ? -7.075 5.958 -4.852 1.00 95.94 88 SER A O 1
ATOM 717 N N . ILE A 1 89 ? -5.005 6.379 -4.073 1.00 96.12 89 ILE A N 1
ATOM 718 C CA . ILE A 1 89 ? -5.284 5.968 -2.691 1.00 96.12 89 ILE A CA 1
ATOM 719 C C . ILE A 1 89 ? -6.337 6.884 -2.058 1.00 96.12 89 ILE A C 1
ATOM 721 O O . ILE A 1 89 ? -7.303 6.400 -1.469 1.00 96.12 89 ILE A O 1
ATOM 725 N N . ILE A 1 90 ? -6.181 8.204 -2.201 1.00 95.69 90 ILE A N 1
ATOM 726 C CA . ILE A 1 90 ? -7.121 9.197 -1.663 1.00 95.69 90 ILE A CA 1
ATOM 727 C C . ILE A 1 90 ? -8.528 8.972 -2.220 1.00 95.69 90 ILE A C 1
ATOM 729 O O . ILE A 1 90 ? -9.493 8.971 -1.455 1.00 95.69 90 ILE A O 1
ATOM 733 N N . SER A 1 91 ? -8.666 8.769 -3.531 1.00 95.44 91 SER A N 1
ATOM 734 C CA . SER A 1 91 ? -9.974 8.569 -4.160 1.00 95.44 91 SER A CA 1
ATOM 735 C C . SER A 1 91 ? -10.680 7.324 -3.615 1.00 95.44 91 SER A C 1
ATOM 737 O O . SER A 1 91 ? -11.838 7.409 -3.204 1.00 95.44 91 SER A O 1
ATOM 739 N N . GLN A 1 92 ? -9.958 6.207 -3.486 1.00 95.44 92 GLN A N 1
ATOM 740 C CA . GLN A 1 92 ? -10.508 4.959 -2.947 1.00 95.44 92 GLN A CA 1
ATOM 741 C C . GLN A 1 92 ? -10.883 5.071 -1.461 1.00 95.44 92 GLN A C 1
ATOM 743 O O . GLN A 1 92 ? -11.959 4.633 -1.066 1.00 95.44 92 GLN A O 1
ATOM 748 N N . LEU A 1 93 ? -10.044 5.703 -0.631 1.00 93.81 93 LEU A N 1
ATOM 749 C CA . LEU A 1 93 ? -10.311 5.844 0.808 1.00 93.81 93 LEU A CA 1
ATOM 750 C C . LEU A 1 93 ? -11.382 6.889 1.139 1.00 93.81 93 LEU A C 1
ATOM 752 O O . LEU A 1 93 ? -12.051 6.775 2.166 1.00 93.81 93 LEU A O 1
ATOM 756 N N . SER A 1 94 ? -11.511 7.934 0.320 1.00 92.62 94 SER A N 1
ATOM 757 C CA . SER A 1 94 ? -12.516 8.985 0.520 1.00 92.62 94 SER A CA 1
ATOM 758 C C . SER A 1 94 ? -13.878 8.640 -0.084 1.00 92.62 94 SER A C 1
ATOM 760 O O . SER A 1 94 ? -14.868 9.276 0.280 1.00 92.62 94 SER A O 1
ATOM 762 N N . GLY A 1 95 ? -13.935 7.660 -0.996 1.00 88.62 95 GLY A N 1
ATOM 763 C CA . GLY A 1 95 ? -15.144 7.303 -1.741 1.00 88.62 95 GLY A CA 1
ATOM 764 C C . GLY A 1 95 ? -15.611 8.402 -2.699 1.00 88.62 95 GLY A C 1
ATOM 765 O O . GLY A 1 95 ? -16.785 8.442 -3.060 1.00 88.62 95 GLY A O 1
ATOM 766 N N . LYS A 1 96 ? -14.720 9.332 -3.061 1.00 85.50 96 LYS A N 1
ATOM 767 C CA . LYS A 1 96 ? -15.014 10.468 -3.936 1.00 85.50 96 LYS A CA 1
ATOM 768 C C . LYS A 1 96 ? -14.010 10.522 -5.073 1.00 85.50 96 LYS A C 1
ATOM 770 O O . LYS A 1 96 ? -12.811 10.286 -4.885 1.00 85.50 96 LYS A O 1
ATOM 775 N N . GLU A 1 97 ? -14.500 10.888 -6.248 1.00 77.44 97 GLU A N 1
ATOM 776 C CA . GLU A 1 97 ? -13.625 11.404 -7.290 1.00 77.44 97 GLU A CA 1
ATOM 777 C C . GLU A 1 97 ? -13.078 12.747 -6.807 1.00 77.44 97 GLU A C 1
ATOM 779 O O . GLU A 1 97 ? -13.832 13.651 -6.445 1.00 77.44 97 GLU A O 1
ATOM 784 N N . ASN A 1 98 ? -11.755 12.840 -6.726 1.00 74.19 98 ASN A N 1
ATOM 785 C CA . ASN A 1 98 ? -11.064 14.076 -6.399 1.00 74.19 98 ASN A CA 1
ATOM 786 C C . ASN A 1 98 ? -10.293 14.515 -7.638 1.00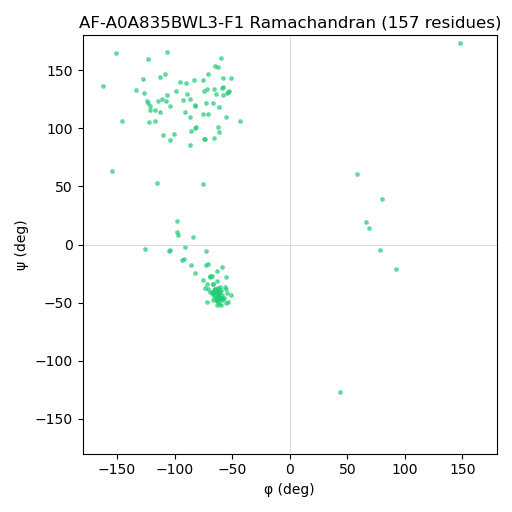 74.19 98 ASN A C 1
ATOM 788 O O . ASN A 1 98 ? -9.744 13.677 -8.359 1.00 74.19 98 ASN A O 1
ATOM 792 N N . GLU A 1 99 ? -10.223 15.823 -7.865 1.00 81.56 99 GLU A N 1
ATOM 793 C CA . GLU A 1 99 ? -9.324 16.368 -8.874 1.00 81.56 99 GLU A CA 1
ATOM 794 C C . GLU A 1 99 ? -7.887 15.948 -8.555 1.00 81.56 99 GLU A C 1
ATOM 796 O O . GLU A 1 99 ? -7.446 15.991 -7.401 1.00 81.56 99 GLU A O 1
ATOM 801 N N . ALA A 1 100 ? -7.161 15.508 -9.584 1.00 85.06 100 ALA A N 1
ATOM 802 C CA . ALA A 1 100 ? -5.782 15.084 -9.425 1.00 85.06 100 ALA A CA 1
ATOM 803 C C . ALA A 1 100 ? -4.938 16.260 -8.918 1.00 85.06 100 ALA A C 1
ATOM 805 O O . ALA A 1 100 ? -4.807 17.283 -9.591 1.00 85.06 100 ALA A O 1
ATOM 806 N N . ASN A 1 101 ? -4.350 16.105 -7.733 1.00 89.19 101 ASN A N 1
ATOM 807 C CA . ASN A 1 101 ? -3.434 17.089 -7.181 1.00 89.19 101 ASN A CA 1
ATOM 808 C C . ASN A 1 101 ? -1.996 16.763 -7.611 1.00 89.19 101 ASN A C 1
ATOM 810 O O . ASN A 1 101 ? -1.603 15.599 -7.610 1.00 89.19 101 ASN A O 1
ATOM 814 N N . ASN A 1 102 ? -1.208 17.775 -7.967 1.00 94.25 102 ASN A N 1
ATOM 815 C CA . ASN A 1 102 ? 0.214 17.612 -8.294 1.00 94.25 102 ASN A CA 1
ATOM 816 C C . ASN A 1 102 ? 1.140 18.084 -7.163 1.00 94.25 102 ASN A C 1
ATOM 818 O O . ASN A 1 102 ? 2.353 17.917 -7.259 1.00 94.25 102 ASN A O 1
ATOM 822 N N . ASP A 1 103 ? 0.583 18.654 -6.095 1.00 95.31 103 ASP A N 1
ATOM 823 C CA . ASP A 1 103 ? 1.316 19.042 -4.898 1.00 95.31 103 ASP A CA 1
ATOM 824 C C . ASP A 1 103 ? 1.413 17.853 -3.934 1.00 95.31 103 ASP A C 1
ATOM 826 O O . ASP A 1 103 ? 0.434 17.427 -3.308 1.00 95.31 103 ASP A O 1
ATOM 830 N N . ILE A 1 104 ? 2.628 17.323 -3.811 1.00 94.00 104 ILE A N 1
ATOM 831 C CA . ILE A 1 104 ? 2.916 16.166 -2.969 1.00 94.00 104 ILE A CA 1
ATOM 832 C C . ILE A 1 104 ? 2.652 16.430 -1.482 1.00 94.00 104 ILE A C 1
ATOM 834 O O . ILE A 1 104 ? 2.255 15.514 -0.765 1.00 94.00 104 ILE A O 1
ATOM 838 N N . GLU A 1 105 ? 2.821 17.662 -1.003 1.00 94.12 105 GLU A N 1
ATOM 839 C CA . GLU A 1 105 ? 2.607 17.994 0.406 1.00 94.12 105 GLU A CA 1
ATOM 840 C C . GLU A 1 105 ? 1.111 18.012 0.737 1.00 94.12 105 GLU A C 1
ATOM 842 O O . GLU A 1 105 ? 0.673 17.506 1.775 1.00 94.12 105 GLU A O 1
ATOM 847 N N . LEU A 1 106 ? 0.286 18.504 -0.193 1.00 94.50 106 LEU A N 1
ATOM 848 C CA . LEU A 1 106 ? -1.169 18.426 -0.064 1.00 94.50 106 LEU A CA 1
ATOM 849 C C . LEU A 1 106 ? -1.664 16.976 -0.062 1.00 94.50 106 LEU A C 1
ATOM 851 O O . LEU A 1 106 ? -2.530 16.636 0.752 1.00 94.50 106 LEU A O 1
ATOM 855 N N . ILE A 1 107 ? -1.095 16.127 -0.921 1.00 95.62 107 ILE A N 1
ATOM 856 C CA . ILE A 1 107 ? -1.389 14.688 -0.962 1.00 95.62 107 ILE A CA 1
ATOM 857 C C . ILE A 1 107 ? -1.011 14.028 0.365 1.00 95.62 107 ILE A C 1
ATOM 859 O O . ILE A 1 107 ? -1.860 13.376 0.973 1.00 95.62 107 ILE A O 1
ATOM 863 N N . LYS A 1 108 ? 0.218 14.243 0.855 1.00 94.69 108 LYS A N 1
ATOM 864 C CA . LYS A 1 108 ? 0.692 13.716 2.146 1.00 94.69 108 LYS A CA 1
ATOM 865 C C . LYS A 1 108 ? -0.247 14.105 3.282 1.00 94.69 108 LYS A C 1
ATOM 867 O O . LYS A 1 108 ? -0.728 13.245 4.013 1.00 94.69 108 LYS A O 1
ATOM 872 N N . ARG A 1 109 ? -0.604 15.387 3.385 1.00 92.94 109 ARG A N 1
ATOM 873 C CA . ARG A 1 109 ? -1.529 15.882 4.416 1.00 92.94 109 ARG A CA 1
ATOM 874 C C . ARG A 1 109 ? -2.924 15.262 4.314 1.00 92.94 109 ARG A C 1
ATOM 876 O O . ARG A 1 109 ? -3.564 15.027 5.340 1.00 92.94 109 ARG A O 1
ATOM 883 N N . CYS A 1 110 ? -3.422 15.035 3.100 1.00 93.81 110 CYS A N 1
ATOM 884 C CA . CYS A 1 110 ? -4.709 14.379 2.880 1.00 93.81 110 CYS A CA 1
ATOM 885 C C . CYS A 1 110 ? -4.663 12.910 3.321 1.00 93.81 110 CYS A C 1
ATOM 887 O O . CYS A 1 110 ? -5.522 12.477 4.092 1.00 93.81 110 CYS A O 1
ATOM 889 N N . LEU A 1 111 ? -3.623 12.178 2.912 1.00 94.50 111 LEU A N 1
ATOM 890 C CA . LEU A 1 111 ? -3.396 10.793 3.317 1.00 94.50 111 LEU A CA 1
ATOM 891 C C . LEU A 1 111 ? -3.279 10.670 4.836 1.00 94.50 111 LEU A C 1
ATOM 893 O O . LEU A 1 111 ? -4.014 9.882 5.419 1.00 94.50 111 LEU A O 1
ATOM 897 N N . THR A 1 112 ? -2.484 11.510 5.504 1.00 93.12 112 THR A N 1
ATOM 898 C CA . THR A 1 112 ? -2.375 11.504 6.974 1.00 93.12 112 THR A CA 1
ATOM 899 C C . THR A 1 112 ? -3.744 11.570 7.654 1.00 93.12 112 THR A C 1
ATOM 901 O O . THR A 1 112 ? -4.014 10.810 8.582 1.00 93.12 112 THR A O 1
ATOM 904 N N . LYS A 1 113 ? -4.649 12.428 7.166 1.00 92.88 113 LYS A N 1
ATOM 905 C CA . LYS A 1 113 ? -6.017 12.533 7.700 1.00 92.88 113 LYS A CA 1
ATOM 906 C C . LYS A 1 113 ? -6.863 11.297 7.396 1.00 92.88 113 LYS A C 1
ATOM 908 O O . LYS A 1 113 ? -7.630 10.864 8.248 1.00 92.88 113 LYS A O 1
ATOM 913 N N . LEU A 1 114 ? -6.752 10.745 6.189 1.00 93.25 114 LEU A N 1
ATOM 914 C CA . LEU A 1 114 ? -7.550 9.594 5.760 1.00 93.25 114 LEU A CA 1
ATOM 915 C C . LEU A 1 114 ? -7.139 8.289 6.447 1.00 93.25 114 LEU A C 1
ATOM 917 O O . LEU A 1 114 ? -8.019 7.463 6.703 1.00 93.25 114 LEU A O 1
ATOM 921 N N . LEU A 1 115 ? -5.844 8.120 6.734 1.00 92.94 115 LEU A N 1
ATOM 922 C CA . LEU A 1 115 ? -5.256 6.939 7.373 1.00 92.94 115 LEU A CA 1
ATOM 923 C C . LEU A 1 115 ? -5.386 6.968 8.910 1.00 92.94 115 LEU A C 1
ATOM 925 O O . LEU A 1 115 ? -5.377 5.912 9.546 1.00 92.94 115 LEU A O 1
ATOM 929 N N . SER A 1 116 ? -5.512 8.158 9.511 1.00 93.44 116 SER A N 1
ATOM 930 C CA . SER A 1 116 ? -5.589 8.347 10.966 1.00 93.44 116 SER A CA 1
ATOM 931 C C . SER A 1 116 ? -6.695 7.502 11.610 1.00 93.44 116 SER A C 1
ATOM 933 O O . SER A 1 116 ? -7.833 7.473 11.137 1.00 93.44 116 SER A O 1
ATOM 935 N N . GLY A 1 117 ? -6.349 6.790 12.687 1.00 93.62 117 GLY A N 1
ATOM 936 C CA . GLY A 1 117 ? -7.284 5.979 13.467 1.00 93.62 117 GLY A CA 1
ATOM 937 C C . GLY A 1 117 ? -7.819 4.731 12.757 1.00 93.62 117 GLY A C 1
ATOM 938 O O . GLY A 1 117 ? -8.792 4.147 13.229 1.00 93.62 117 GLY A O 1
ATOM 939 N N . LYS A 1 118 ? -7.220 4.306 11.636 1.00 94.19 118 LYS A N 1
ATOM 940 C CA . LYS A 1 118 ? -7.704 3.166 10.840 1.00 94.19 118 LYS A CA 1
ATOM 941 C C . LYS A 1 118 ? -6.656 2.074 10.654 1.00 94.19 118 LYS A C 1
ATOM 943 O O . LYS A 1 118 ? -5.453 2.307 10.779 1.00 94.19 118 LYS A O 1
ATOM 948 N N . LYS A 1 119 ? -7.146 0.877 10.331 1.00 95.06 119 LYS A N 1
ATOM 949 C CA . LYS A 1 119 ? -6.367 -0.214 9.743 1.00 95.06 119 LYS A CA 1
ATOM 950 C C . L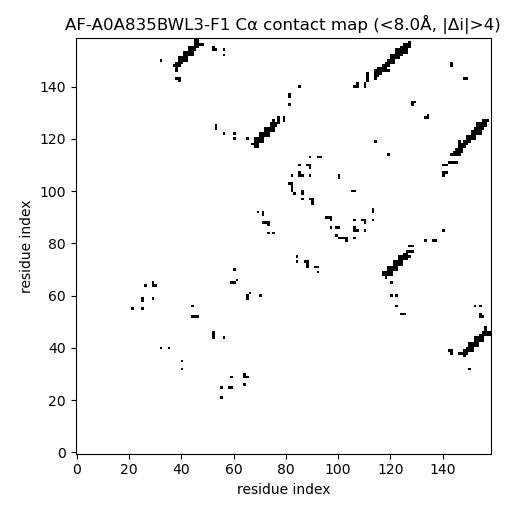YS A 1 119 ? -6.483 -0.120 8.218 1.00 95.06 119 LYS A C 1
ATOM 952 O O . LYS A 1 119 ? -7.604 -0.093 7.715 1.00 95.06 119 LYS A O 1
ATOM 957 N N . ILE A 1 120 ? -5.375 -0.036 7.486 1.00 95.44 120 ILE A N 1
ATOM 958 C CA . ILE A 1 120 ? -5.359 0.208 6.031 1.00 95.44 120 ILE A CA 1
ATOM 959 C C . ILE A 1 120 ? -4.531 -0.862 5.317 1.00 95.44 120 ILE A C 1
ATOM 961 O O . ILE A 1 120 ? -3.416 -1.158 5.739 1.00 95.44 120 ILE A O 1
ATOM 965 N N . LEU A 1 121 ? -5.087 -1.468 4.269 1.00 96.00 121 LEU A N 1
ATOM 966 C CA . LEU A 1 121 ? -4.397 -2.440 3.421 1.00 96.00 121 LEU A CA 1
ATOM 967 C C . LEU A 1 121 ? -4.215 -1.820 2.039 1.00 96.00 121 LEU A C 1
ATOM 969 O O . LEU A 1 121 ? -5.190 -1.571 1.343 1.00 96.00 121 LEU A O 1
ATOM 973 N N . ILE A 1 122 ? -2.976 -1.569 1.642 1.00 97.12 122 ILE A N 1
ATOM 974 C CA . ILE A 1 122 ? -2.625 -0.961 0.361 1.00 97.12 122 ILE A CA 1
ATOM 975 C C . ILE A 1 122 ? -1.948 -2.024 -0.491 1.00 97.12 122 ILE A C 1
ATOM 977 O O . ILE A 1 122 ? -0.949 -2.602 -0.078 1.00 97.12 122 ILE A O 1
ATOM 981 N N . VAL A 1 123 ? -2.463 -2.264 -1.690 1.00 98.06 123 VAL A N 1
ATOM 982 C CA . VAL A 1 123 ? -1.788 -3.068 -2.708 1.00 98.06 123 VAL A CA 1
ATOM 983 C C . VAL A 1 123 ? -1.207 -2.127 -3.753 1.00 98.06 123 VAL A C 1
ATOM 985 O O . VAL A 1 123 ? -1.947 -1.386 -4.394 1.00 98.06 123 VAL A O 1
ATOM 988 N N . LEU A 1 124 ? 0.111 -2.157 -3.915 1.00 97.75 124 LEU A N 1
ATOM 989 C CA . LEU A 1 124 ? 0.837 -1.533 -5.014 1.00 97.75 124 LEU A CA 1
ATOM 990 C C . LEU A 1 124 ? 1.178 -2.631 -6.023 1.00 97.75 124 LEU A C 1
ATOM 992 O O . LEU A 1 124 ? 2.146 -3.374 -5.853 1.00 97.75 124 LEU A O 1
ATOM 996 N N . ASP A 1 125 ? 0.324 -2.781 -7.027 1.00 97.19 125 ASP A N 1
ATOM 997 C CA . ASP A 1 125 ? 0.412 -3.860 -8.003 1.00 97.19 125 ASP A CA 1
ATOM 998 C C . ASP A 1 125 ? 1.298 -3.458 -9.185 1.00 97.19 125 ASP A C 1
ATOM 1000 O O . ASP A 1 125 ? 1.101 -2.403 -9.785 1.00 97.19 125 ASP A O 1
ATOM 1004 N N . ASP A 1 126 ? 2.249 -4.330 -9.511 1.00 94.62 126 ASP A N 1
ATOM 1005 C CA . ASP A 1 126 ? 3.232 -4.210 -10.582 1.00 94.62 126 ASP A CA 1
ATOM 1006 C C . ASP A 1 126 ? 4.107 -2.953 -10.422 1.00 94.62 126 ASP A C 1
ATOM 1008 O O . ASP A 1 126 ? 4.123 -2.073 -11.271 1.00 94.62 126 ASP A O 1
ATOM 1012 N N . LEU A 1 127 ? 4.846 -2.848 -9.309 1.00 94.88 127 LEU A N 1
ATOM 1013 C CA . LEU A 1 127 ? 5.810 -1.771 -9.051 1.00 94.88 127 LEU A CA 1
ATOM 1014 C C . LEU A 1 127 ? 7.165 -2.061 -9.724 1.00 94.88 127 LEU A C 1
ATOM 1016 O O . LEU A 1 127 ? 7.839 -3.034 -9.384 1.00 94.88 127 LEU A O 1
ATOM 1020 N N . TRP A 1 128 ? 7.587 -1.186 -10.643 1.00 91.56 128 TRP A N 1
ATOM 1021 C CA . TRP A 1 128 ? 8.847 -1.309 -11.406 1.00 91.56 128 TRP A CA 1
ATOM 1022 C C . TRP A 1 128 ? 9.957 -0.358 -10.931 1.00 91.56 128 TRP A C 1
ATOM 1024 O O . TRP A 1 128 ? 11.069 -0.408 -11.450 1.00 91.56 128 TRP A O 1
ATOM 1034 N N . GLU A 1 129 ? 9.660 0.537 -9.988 1.00 93.44 129 GLU A N 1
ATOM 1035 C CA . GLU A 1 129 ? 10.613 1.546 -9.521 1.00 93.44 129 GLU A CA 1
ATOM 1036 C C . GLU A 1 129 ? 11.723 0.924 -8.669 1.00 93.44 129 GLU A C 1
ATOM 1038 O O . GLU A 1 129 ? 11.448 0.144 -7.762 1.00 93.44 129 GLU A O 1
ATOM 1043 N N . ASN A 1 130 ? 12.970 1.308 -8.940 1.00 90.19 130 ASN A N 1
ATOM 1044 C CA . ASN A 1 130 ? 14.164 0.835 -8.236 1.00 90.19 130 ASN A CA 1
ATOM 1045 C C . ASN A 1 130 ? 15.029 1.979 -7.681 1.00 90.19 130 ASN A C 1
ATOM 1047 O O . ASN A 1 130 ? 16.024 1.737 -6.998 1.00 90.19 130 ASN A O 1
ATOM 1051 N N . ASN A 1 131 ? 14.669 3.234 -7.952 1.00 93.88 131 ASN A N 1
ATOM 1052 C CA . ASN A 1 131 ? 15.334 4.385 -7.378 1.00 93.88 131 ASN A CA 1
ATOM 1053 C C . ASN A 1 131 ? 15.002 4.490 -5.884 1.00 93.88 131 ASN A C 1
ATOM 1055 O O . ASN A 1 131 ? 13.876 4.813 -5.501 1.00 93.88 131 ASN A O 1
ATOM 1059 N N . ALA A 1 132 ? 16.015 4.272 -5.045 1.00 92.25 132 ALA A N 1
ATOM 1060 C CA . ALA A 1 132 ? 15.879 4.283 -3.593 1.00 92.25 132 ALA A CA 1
ATOM 1061 C C . ALA A 1 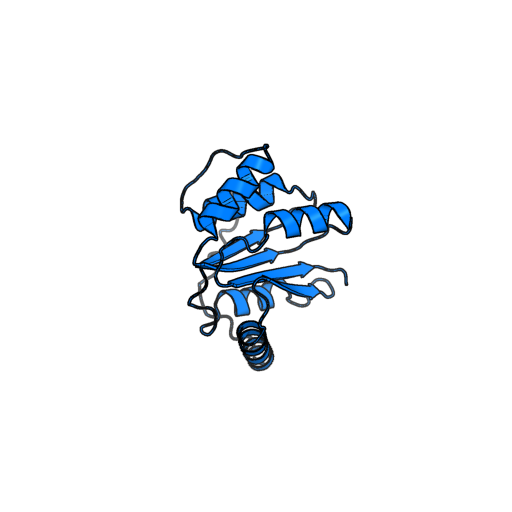132 ? 15.268 5.585 -3.046 1.00 92.25 132 ALA A C 1
ATOM 1063 O O . ALA A 1 132 ? 14.434 5.529 -2.151 1.00 92.25 132 ALA A O 1
ATOM 1064 N N . ILE A 1 133 ? 15.614 6.746 -3.612 1.00 95.50 133 ILE A N 1
ATOM 1065 C CA . ILE A 1 133 ? 15.081 8.042 -3.161 1.00 95.50 133 ILE A CA 1
ATOM 1066 C C . ILE A 1 133 ? 13.574 8.110 -3.427 1.00 95.50 133 ILE A C 1
ATOM 1068 O O . ILE A 1 133 ? 12.801 8.457 -2.541 1.00 95.50 133 ILE A O 1
ATOM 1072 N N . ARG A 1 134 ? 13.134 7.693 -4.621 1.00 94.81 134 ARG A N 1
ATOM 1073 C CA . ARG A 1 134 ? 11.708 7.691 -4.992 1.00 94.81 134 ARG A CA 1
ATOM 1074 C C . ARG A 1 134 ? 10.892 6.691 -4.170 1.00 94.81 134 ARG A C 1
ATOM 1076 O O . ARG A 1 134 ? 9.727 6.950 -3.865 1.00 94.81 134 ARG A O 1
ATOM 1083 N N . LEU A 1 135 ? 11.489 5.554 -3.813 1.00 93.25 135 LEU A N 1
ATOM 1084 C CA . LEU A 1 135 ? 10.869 4.557 -2.938 1.00 93.25 135 LEU A CA 1
ATOM 1085 C C . LEU A 1 135 ? 10.778 5.046 -1.486 1.00 93.25 135 LEU A C 1
ATOM 1087 O O . LEU A 1 135 ? 9.756 4.825 -0.837 1.00 93.25 135 LEU A O 1
ATOM 1091 N N . GLU A 1 136 ? 11.791 5.759 -0.989 1.00 93.69 136 GLU A N 1
ATOM 1092 C CA . GLU A 1 136 ? 11.724 6.423 0.316 1.00 93.69 136 GLU A CA 1
ATOM 1093 C C . GLU A 1 136 ? 10.665 7.534 0.327 1.00 93.69 136 GLU A C 1
ATOM 1095 O O . GLU A 1 136 ? 9.898 7.632 1.283 1.00 93.69 136 GLU A O 1
ATOM 1100 N N . ASP A 1 137 ? 10.517 8.302 -0.757 1.00 95.12 137 ASP A N 1
ATOM 1101 C CA . ASP A 1 137 ? 9.442 9.295 -0.882 1.00 95.12 137 ASP A CA 1
ATOM 1102 C C . ASP A 1 137 ? 8.047 8.653 -0.845 1.00 95.12 137 ASP A C 1
ATOM 1104 O O . ASP A 1 137 ? 7.132 9.172 -0.196 1.00 95.12 137 ASP A O 1
ATOM 1108 N N . LEU A 1 138 ? 7.880 7.499 -1.499 1.00 95.38 138 LEU A N 1
ATOM 1109 C CA . LEU A 1 138 ? 6.659 6.695 -1.429 1.00 95.38 138 LEU A CA 1
ATOM 1110 C C . LEU A 1 138 ? 6.391 6.205 -0.010 1.00 95.38 138 LEU A C 1
ATOM 1112 O O . LEU A 1 138 ? 5.287 6.382 0.502 1.00 95.38 138 LEU A O 1
ATOM 1116 N N . LYS A 1 139 ? 7.398 5.639 0.653 1.00 92.69 139 LYS A N 1
ATOM 1117 C CA . LYS A 1 139 ? 7.287 5.182 2.039 1.00 92.69 139 LYS A CA 1
ATOM 1118 C C . LYS A 1 139 ? 6.943 6.327 2.990 1.00 92.69 139 LYS A C 1
ATOM 1120 O O . LYS A 1 139 ? 6.095 6.154 3.860 1.00 92.69 139 LYS A O 1
ATOM 1125 N N . ALA A 1 140 ? 7.546 7.499 2.800 1.00 92.81 140 ALA A N 1
ATOM 1126 C CA . ALA A 1 140 ? 7.243 8.699 3.569 1.00 92.81 140 ALA A CA 1
ATOM 1127 C C . ALA A 1 140 ? 5.811 9.195 3.312 1.00 92.81 140 ALA A C 1
ATOM 1129 O O . ALA A 1 140 ? 5.130 9.606 4.249 1.00 92.81 140 ALA A O 1
ATOM 1130 N N . MET A 1 141 ? 5.327 9.127 2.066 1.00 94.62 141 MET A N 1
ATOM 1131 C CA . MET A 1 141 ? 3.945 9.475 1.719 1.00 94.62 141 MET A CA 1
ATOM 1132 C C . MET A 1 141 ? 2.921 8.523 2.352 1.00 94.62 141 MET A C 1
ATOM 1134 O O . MET A 1 141 ? 1.868 8.972 2.797 1.00 94.62 141 MET A O 1
ATOM 1138 N N . LEU A 1 142 ? 3.237 7.227 2.411 1.00 90.94 142 LEU A N 1
ATOM 1139 C CA . LEU A 1 142 ? 2.423 6.196 3.067 1.00 90.94 142 LEU A CA 1
ATOM 1140 C C . LEU A 1 142 ? 2.677 6.100 4.579 1.00 90.94 142 LEU A C 1
ATOM 1142 O O . LEU A 1 142 ? 2.190 5.169 5.223 1.00 90.94 142 LEU A O 1
ATOM 1146 N N . GLY A 1 143 ? 3.472 7.022 5.131 1.00 82.44 143 GLY A N 1
ATOM 1147 C CA . GLY A 1 143 ? 3.915 6.996 6.515 1.00 82.44 143 GLY A CA 1
ATOM 1148 C C . GLY A 1 143 ? 2.742 6.826 7.484 1.00 82.44 143 GLY A C 1
ATOM 1149 O O . GLY A 1 143 ? 1.664 7.381 7.263 1.00 82.44 143 GLY A O 1
ATOM 1150 N N . PRO A 1 144 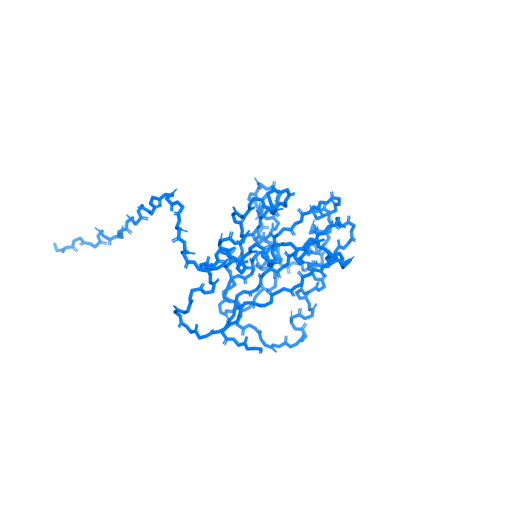? 2.933 6.074 8.582 1.00 68.75 144 PRO A N 1
ATOM 1151 C CA . PRO A 1 144 ? 1.825 5.591 9.395 1.00 68.75 144 PRO A CA 1
ATOM 1152 C C . PRO A 1 144 ? 1.023 6.713 10.052 1.00 68.75 144 PRO A C 1
ATOM 1154 O O . PRO A 1 144 ? -0.126 6.464 10.402 1.00 68.75 144 PRO A O 1
ATOM 1157 N N . GLY A 1 145 ? 1.594 7.911 10.240 1.00 79.75 145 GLY A N 1
ATOM 1158 C CA . GLY A 1 145 ? 0.960 8.997 10.989 1.00 79.75 145 GLY A CA 1
ATOM 1159 C C . GLY A 1 145 ? 0.325 8.472 12.281 1.00 79.75 145 GLY A C 1
ATOM 1160 O O . GLY A 1 145 ? 0.951 7.720 13.033 1.00 79.75 145 GLY A O 1
ATOM 1161 N N . ASP A 1 146 ? -0.959 8.781 12.457 1.00 85.06 146 ASP A N 1
ATOM 1162 C CA . ASP A 1 146 ? -1.791 8.285 13.559 1.00 85.06 146 ASP A CA 1
ATOM 1163 C C . ASP A 1 146 ? -2.666 7.072 13.174 1.00 85.06 146 ASP A C 1
ATOM 1165 O O . ASP A 1 146 ? -3.685 6.804 13.813 1.00 85.06 146 ASP A O 1
ATOM 1169 N N . SER A 1 147 ? -2.329 6.335 12.110 1.00 89.50 147 SER A N 1
ATOM 1170 C CA . SER A 1 147 ? -3.011 5.076 11.775 1.00 89.50 147 SER A CA 1
ATOM 1171 C C . SER A 1 147 ? -2.822 4.029 12.878 1.00 89.50 147 SER A C 1
ATOM 1173 O O . SER A 1 147 ? -1.830 4.030 13.616 1.00 89.50 147 SER A O 1
ATOM 1175 N N . ILE A 1 148 ? -3.792 3.116 12.983 1.00 91.81 148 ILE A N 1
ATOM 1176 C CA . ILE A 1 148 ? -3.695 1.956 13.877 1.00 91.81 148 ILE A CA 1
ATOM 1177 C C . ILE A 1 148 ? -2.676 0.974 13.300 1.00 91.81 148 ILE A C 1
ATOM 1179 O O . ILE A 1 148 ? -1.792 0.516 14.021 1.00 91.81 148 ILE A O 1
ATOM 1183 N N . LYS A 1 149 ? -2.810 0.652 12.005 1.00 92.88 149 LYS A N 1
ATOM 1184 C CA . LYS A 1 149 ? -1.899 -0.235 11.274 1.00 92.88 149 LYS A CA 1
ATOM 1185 C C . LYS A 1 149 ? -2.051 -0.050 9.767 1.00 92.88 149 LYS A C 1
ATOM 1187 O O . LYS A 1 149 ? -3.170 -0.003 9.266 1.00 92.88 149 LYS A O 1
ATOM 1192 N N . THR A 1 150 ? -0.944 0.005 9.043 1.00 94.62 150 THR A N 1
ATOM 1193 C CA . THR A 1 150 ? -0.903 0.096 7.583 1.00 94.62 150 THR A CA 1
ATOM 1194 C C . THR A 1 150 ? -0.090 -1.068 7.030 1.00 94.62 150 THR A C 1
ATOM 1196 O O . THR A 1 150 ? 1.079 -1.237 7.367 1.00 94.62 150 THR A O 1
ATOM 1199 N N . ILE A 1 151 ? -0.708 -1.878 6.178 1.00 94.69 151 ILE A N 1
ATOM 1200 C CA . ILE A 1 151 ? -0.056 -2.969 5.454 1.00 94.69 151 ILE A CA 1
ATOM 1201 C C . ILE A 1 151 ? 0.086 -2.527 4.005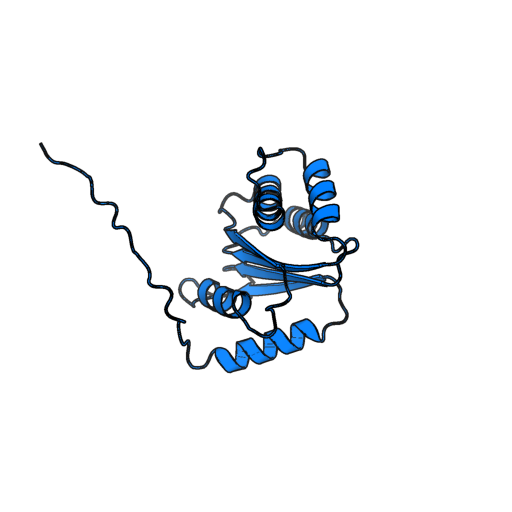 1.00 94.69 151 ILE A C 1
ATOM 1203 O O . ILE A 1 151 ? -0.898 -2.125 3.391 1.00 94.69 151 ILE A O 1
ATOM 1207 N N . VAL A 1 152 ? 1.287 -2.627 3.448 1.00 95.44 152 VAL A N 1
ATOM 1208 C CA . VAL A 1 152 ? 1.561 -2.347 2.038 1.00 95.44 152 VAL A CA 1
ATOM 1209 C C . VAL A 1 152 ? 2.041 -3.633 1.378 1.00 95.44 152 VAL A C 1
ATOM 1211 O O . VAL A 1 152 ? 3.164 -4.070 1.609 1.00 95.44 152 VAL A O 1
ATOM 1214 N N . LEU A 1 153 ? 1.194 -4.252 0.563 1.00 95.94 153 LEU A N 1
ATOM 1215 C CA . LEU A 1 153 ? 1.579 -5.356 -0.309 1.00 95.94 153 LEU A CA 1
ATOM 1216 C C . LEU A 1 153 ? 2.110 -4.772 -1.613 1.00 95.94 153 LEU A C 1
ATOM 1218 O O . LEU A 1 153 ? 1.419 -3.999 -2.270 1.00 95.94 153 LEU A O 1
ATOM 1222 N N . VAL A 1 154 ? 3.316 -5.152 -2.006 1.00 96.31 154 VAL A N 1
ATOM 1223 C CA . VAL A 1 154 ? 3.927 -4.703 -3.260 1.00 96.31 154 VAL A CA 1
ATOM 1224 C C . VAL A 1 154 ? 4.085 -5.912 -4.158 1.00 96.31 154 VAL A C 1
ATOM 1226 O O . VAL A 1 154 ? 4.737 -6.864 -3.753 1.00 96.31 154 VAL A O 1
ATOM 1229 N N . THR A 1 155 ? 3.536 -5.909 -5.370 1.00 96.00 155 THR A N 1
ATOM 1230 C CA . THR A 1 155 ? 3.888 -6.942 -6.356 1.00 96.00 155 THR A CA 1
ATOM 1231 C C . THR A 1 155 ? 4.933 -6.383 -7.315 1.00 96.00 155 THR A C 1
ATOM 1233 O O . THR A 1 155 ? 4.808 -5.268 -7.813 1.00 96.00 155 THR A O 1
ATOM 1236 N N . THR A 1 156 ? 6.006 -7.131 -7.562 1.00 93.75 156 THR A N 1
ATOM 1237 C CA . THR A 1 156 ? 7.098 -6.675 -8.438 1.00 93.75 156 THR A CA 1
ATOM 1238 C C . THR A 1 156 ? 7.798 -7.853 -9.115 1.00 93.75 156 THR A C 1
ATOM 1240 O O . THR A 1 156 ? 7.587 -9.015 -8.766 1.00 93.75 156 THR A O 1
ATOM 1243 N N . ARG A 1 157 ? 8.583 -7.591 -10.159 1.00 89.25 157 ARG A N 1
ATOM 1244 C CA . ARG A 1 157 ? 9.404 -8.609 -10.838 1.00 89.25 157 ARG A CA 1
ATOM 1245 C C . ARG A 1 157 ? 10.827 -8.683 -10.289 1.00 89.25 157 ARG A C 1
ATOM 1247 O O . ARG A 1 157 ? 11.517 -9.651 -10.597 1.00 89.25 157 ARG A O 1
ATOM 1254 N N . SER A 1 158 ? 11.227 -7.692 -9.503 1.00 77.31 158 SER A N 1
ATOM 1255 C CA . SER A 1 158 ? 12.578 -7.535 -8.973 1.00 77.31 158 SER A CA 1
ATOM 1256 C C . SER A 1 158 ? 12.597 -7.823 -7.475 1.00 77.31 158 SER A C 1
ATOM 1258 O O . SER A 1 158 ? 11.605 -7.568 -6.797 1.00 77.31 158 SER A O 1
ATOM 1260 N N . GLU A 1 159 ? 13.703 -8.383 -6.991 1.00 64.94 159 GLU A N 1
ATOM 1261 C CA . GLU A 1 159 ? 13.986 -8.534 -5.556 1.00 64.94 159 GLU A CA 1
ATOM 1262 C C . GLU A 1 159 ? 14.496 -7.221 -4.948 1.00 64.94 159 GLU A C 1
ATOM 1264 O O . GLU A 1 159 ? 15.200 -6.476 -5.674 1.00 64.94 159 GLU A O 1
#

Foldseek 3Di:
DDDDPDPDPPPPPPDPPPPPPCVVVLVVVLVVQVPDPDQEAEAEDAAAPPPCSVVSLVCNQPDPSCVQALEAEDEADPPGDLQNLLQSRLCSLVVHNDDRDNDLVVSLVSLLVSQAAGHHEYEHEADPDDPPVSVVSNCSSNDNNNHNHYYYYYYYHDD